Protein AF-A0A5B8NKM8-F1 (afdb_monomer_lite)

InterPro domains:
  IPR014971 KGK [PF08872] (4-102)

Secondary structure (DSSP, 8-state):
-----EEPPTT-EEE----SS-SS-SEEEHHHHHHHHHHHHHHH-TT-SSHHHHHHHHHIIIII-EEEEE--TT---EEEEE----EE--SSPPPTTHHHHTT--

Radius of gyration: 18.15 Å; chains: 1; bounding box: 36×38×49 Å

Structure (mmCIF, N/CA/C/O backbone):
data_AF-A0A5B8NKM8-F1
#
_entry.id   AF-A0A5B8NKM8-F1
#
loop_
_atom_site.group_PDB
_atom_site.id
_atom_site.type_symbol
_ato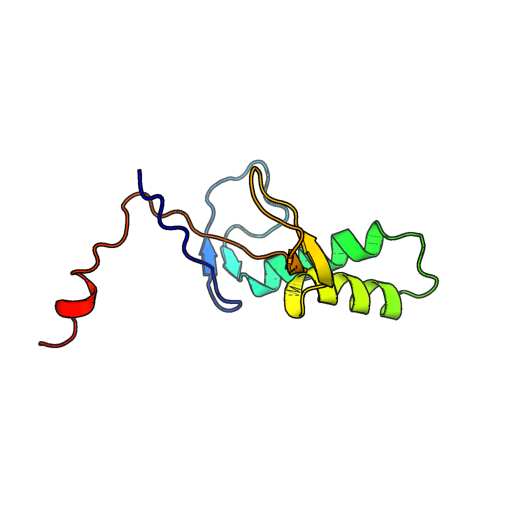m_site.label_atom_id
_atom_site.label_alt_id
_atom_site.label_comp_id
_atom_site.label_asym_id
_atom_site.label_entity_id
_atom_site.label_seq_id
_atom_site.pdbx_PDB_ins_code
_atom_site.Cartn_x
_atom_site.Cartn_y
_atom_site.Cartn_z
_atom_site.occupancy
_atom_site.B_iso_or_equiv
_atom_site.auth_seq_id
_atom_site.auth_comp_id
_atom_site.auth_asym_id
_atom_site.auth_atom_id
_atom_site.pdbx_PDB_model_num
A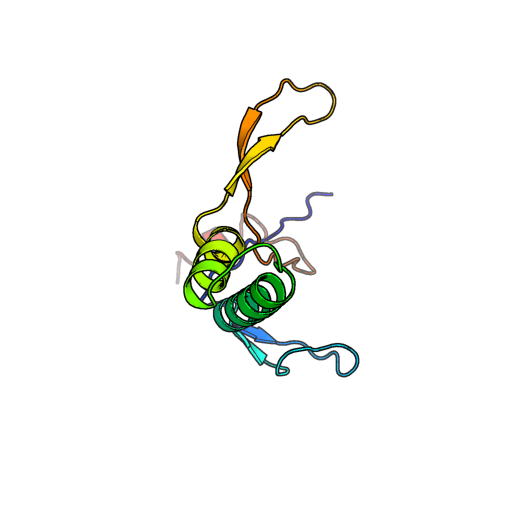TOM 1 N N . MET A 1 1 ? -21.084 16.620 1.580 1.00 37.84 1 MET A N 1
ATOM 2 C CA . MET A 1 1 ? -20.604 15.537 2.462 1.00 37.84 1 MET A CA 1
ATOM 3 C C . MET A 1 1 ? -19.086 15.531 2.369 1.00 37.84 1 MET A C 1
ATOM 5 O O . MET A 1 1 ? -18.561 15.136 1.339 1.00 37.84 1 MET A O 1
ATOM 9 N N . ASN A 1 2 ? -18.398 16.091 3.368 1.00 50.50 2 ASN A N 1
ATOM 10 C CA . ASN A 1 2 ? -16.935 16.072 3.435 1.00 50.50 2 ASN A CA 1
ATOM 11 C C . ASN A 1 2 ? -16.514 14.755 4.087 1.00 50.50 2 ASN A C 1
ATOM 13 O O . ASN A 1 2 ? -16.332 14.704 5.300 1.00 50.50 2 ASN A O 1
ATOM 17 N N . ASN A 1 3 ? -16.382 13.691 3.297 1.00 56.22 3 ASN A N 1
ATOM 18 C CA . ASN A 1 3 ? -15.682 12.506 3.780 1.00 56.22 3 ASN A CA 1
ATOM 19 C C . ASN A 1 3 ? -14.197 12.871 3.838 1.00 56.22 3 ASN A C 1
ATOM 21 O O . ASN A 1 3 ? -13.539 12.992 2.805 1.00 56.22 3 ASN A O 1
ATOM 25 N N . LYS A 1 4 ? -13.698 13.153 5.044 1.00 78.94 4 LYS A N 1
ATOM 26 C CA . LYS A 1 4 ? -12.284 13.433 5.286 1.00 78.94 4 LYS A CA 1
ATOM 27 C C . LYS A 1 4 ? -11.556 12.091 5.314 1.00 78.94 4 LYS A C 1
ATOM 29 O O . LYS A 1 4 ? -11.578 11.395 6.321 1.00 78.94 4 LYS A O 1
ATOM 34 N N . TYR A 1 5 ? -10.963 11.718 4.188 1.00 86.81 5 TYR A N 1
ATOM 35 C CA . TYR A 1 5 ? -10.058 10.576 4.117 1.00 86.81 5 TYR A CA 1
ATOM 36 C C . TYR A 1 5 ? -8.758 10.936 4.836 1.00 86.81 5 TYR A C 1
ATOM 38 O O . TYR A 1 5 ? -8.173 11.992 4.579 1.00 86.81 5 TYR A O 1
ATOM 46 N N . ILE A 1 6 ? -8.316 10.070 5.744 1.00 90.06 6 ILE A N 1
ATOM 47 C CA . ILE A 1 6 ? -7.048 10.223 6.453 1.00 90.06 6 ILE A CA 1
ATOM 48 C C . ILE A 1 6 ? -6.047 9.287 5.788 1.00 90.06 6 ILE A C 1
ATOM 50 O O . ILE A 1 6 ? -6.194 8.067 5.848 1.00 90.06 6 ILE A O 1
ATOM 54 N N . GLN A 1 7 ? -5.038 9.850 5.125 1.00 91.50 7 GLN A N 1
ATOM 55 C CA . GLN A 1 7 ? -3.959 9.045 4.564 1.00 91.50 7 GLN A CA 1
ATOM 56 C C . GLN A 1 7 ? -3.129 8.461 5.712 1.00 91.50 7 GLN A C 1
ATOM 58 O O . GLN A 1 7 ? -2.614 9.212 6.539 1.00 91.50 7 GLN A O 1
ATOM 63 N N . LEU A 1 8 ? -2.980 7.138 5.736 1.00 93.38 8 LEU A N 1
ATOM 64 C CA . LEU A 1 8 ? -2.236 6.455 6.788 1.00 93.38 8 LEU A CA 1
ATOM 65 C C . LEU A 1 8 ? -0.726 6.447 6.512 1.00 93.38 8 LEU A C 1
ATOM 67 O O . LEU A 1 8 ? -0.271 6.357 5.364 1.00 93.38 8 LEU A O 1
ATOM 71 N N . ASN A 1 9 ? 0.050 6.512 7.588 1.00 93.25 9 ASN A N 1
ATOM 72 C CA . ASN A 1 9 ? 1.496 6.346 7.602 1.00 93.25 9 ASN A CA 1
ATOM 73 C C . ASN A 1 9 ? 1.874 4.872 7.768 1.00 93.25 9 ASN A C 1
ATOM 75 O O . ASN A 1 9 ? 1.106 4.057 8.264 1.00 93.25 9 ASN A O 1
ATOM 79 N N . ARG A 1 10 ? 3.111 4.524 7.402 1.00 92.38 10 ARG A N 1
ATOM 80 C CA . ARG A 1 10 ? 3.606 3.134 7.418 1.00 92.38 10 ARG A CA 1
ATOM 81 C C . ARG A 1 10 ? 3.586 2.476 8.800 1.00 92.38 10 ARG A C 1
ATOM 83 O O . ARG A 1 10 ? 3.402 1.265 8.879 1.00 92.38 10 ARG A O 1
ATOM 90 N N . GLN A 1 11 ? 3.759 3.262 9.864 1.00 95.69 11 GLN A N 1
ATOM 91 C CA . GLN A 1 11 ? 3.725 2.758 11.239 1.00 95.69 11 GLN A CA 1
ATOM 92 C C . GLN A 1 11 ? 2.312 2.667 11.830 1.00 95.69 11 GLN A C 1
ATOM 94 O O . GLN A 1 11 ? 2.164 2.112 12.918 1.00 95.69 11 GLN A O 1
ATOM 99 N N . ASP A 1 12 ? 1.286 3.186 11.147 1.00 94.88 12 ASP A N 1
ATOM 100 C CA . ASP A 1 12 ? -0.078 3.118 11.661 1.00 94.88 12 ASP A CA 1
ATOM 101 C C . ASP A 1 12 ? -0.542 1.661 11.704 1.00 94.88 12 ASP A C 1
ATOM 103 O O . ASP A 1 12 ? -0.291 0.871 10.787 1.00 94.88 12 ASP A O 1
ATOM 107 N N . VAL A 1 13 ? -1.214 1.305 12.797 1.00 94.19 13 VAL A N 1
ATOM 108 C CA . VAL A 1 13 ? -1.703 -0.049 13.051 1.00 94.19 13 VAL A CA 1
ATOM 109 C C . VA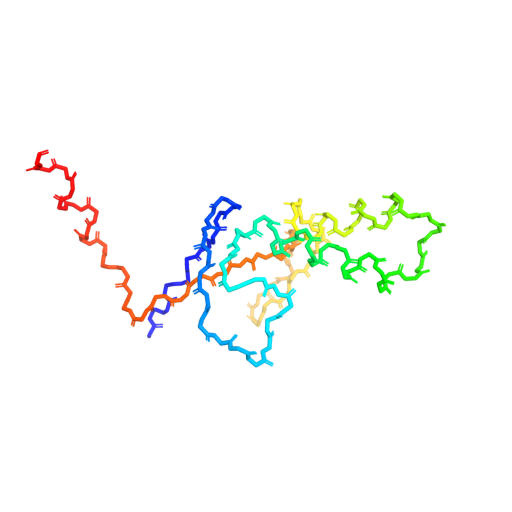L A 1 13 ? -3.186 -0.110 12.733 1.00 94.19 13 VAL A C 1
ATOM 111 O O . VAL A 1 13 ? -3.990 0.644 13.276 1.00 94.19 13 VAL A O 1
ATOM 114 N N . ILE A 1 14 ? -3.552 -1.057 11.882 1.00 91.75 14 ILE A N 1
ATOM 115 C CA . ILE A 1 14 ? -4.924 -1.345 11.494 1.00 91.75 14 ILE A CA 1
ATOM 116 C C . ILE A 1 14 ? -5.355 -2.622 12.205 1.00 91.75 14 ILE A C 1
ATOM 118 O O . ILE A 1 14 ? -4.664 -3.640 12.165 1.00 91.75 14 ILE A O 1
ATOM 122 N N . SER A 1 15 ? -6.520 -2.569 12.844 1.00 91.00 15 SER A N 1
ATOM 123 C CA . SER A 1 15 ? -7.178 -3.727 13.442 1.00 91.00 15 SER A CA 1
ATOM 124 C C . SER A 1 15 ? -8.517 -3.952 12.753 1.00 91.00 15 SER A C 1
ATOM 126 O O . SER A 1 15 ? -9.362 -3.060 12.710 1.00 91.00 15 SER A O 1
ATOM 128 N N . THR A 1 16 ? -8.712 -5.143 12.198 1.00 85.62 16 THR A N 1
ATOM 129 C CA . THR A 1 16 ? -9.922 -5.539 11.477 1.00 85.62 16 THR A CA 1
ATOM 130 C C . THR A 1 16 ? -10.591 -6.712 12.186 1.00 85.62 16 THR A C 1
ATOM 132 O O . THR A 1 16 ? -9.940 -7.634 12.685 1.00 85.62 16 THR A O 1
ATOM 135 N N . GLN A 1 17 ? -11.923 -6.685 12.248 1.00 76.12 17 GLN A N 1
ATOM 136 C CA . GLN A 1 17 ? -12.709 -7.763 12.861 1.00 76.12 17 GLN A CA 1
ATOM 137 C C . GLN A 1 17 ? -13.227 -8.779 11.834 1.00 76.12 17 GLN A C 1
ATOM 139 O O . GLN A 1 17 ? -13.774 -9.817 12.217 1.00 76.12 17 GLN A O 1
ATOM 144 N N . ASP A 1 18 ? -13.045 -8.507 10.540 1.00 69.75 18 ASP A N 1
ATOM 145 C CA . ASP A 1 18 ? -13.610 -9.326 9.476 1.00 69.75 18 ASP A CA 1
ATOM 146 C C . ASP A 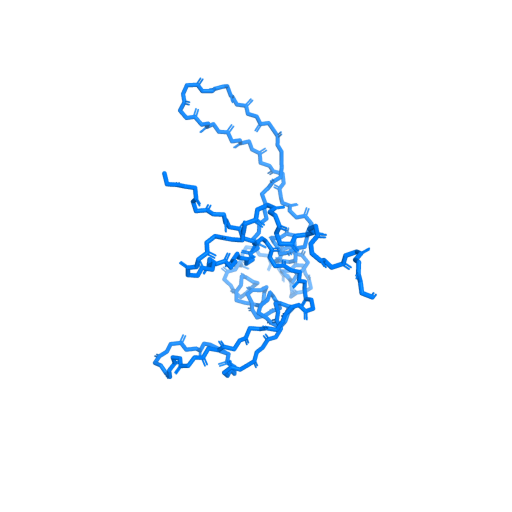1 18 ? -12.795 -10.612 9.266 1.00 69.75 18 ASP A C 1
ATOM 148 O O . ASP A 1 18 ? -11.646 -10.610 8.824 1.00 69.75 18 ASP A O 1
ATOM 152 N N . LYS A 1 19 ? -13.412 -11.744 9.614 1.00 57.41 19 LYS A N 1
ATOM 153 C CA . LYS A 1 19 ? -12.810 -13.081 9.519 1.00 57.41 19 LYS A CA 1
ATOM 154 C C . LYS A 1 19 ? -12.853 -13.659 8.104 1.00 57.41 19 LYS A C 1
ATOM 156 O O . LYS A 1 19 ? -12.244 -14.698 7.876 1.00 57.41 19 LYS A O 1
ATOM 161 N N . GLN A 1 20 ? -13.602 -13.059 7.177 1.00 56.03 20 GLN A N 1
ATOM 162 C CA . GLN A 1 20 ? -13.975 -13.733 5.930 1.00 56.03 20 GLN A CA 1
ATOM 163 C C . GLN A 1 20 ? -13.033 -13.441 4.754 1.00 56.03 20 GLN A C 1
ATOM 165 O O . GLN A 1 20 ? -13.086 -14.167 3.763 1.00 56.03 20 GLN A O 1
ATOM 170 N N . ARG A 1 21 ? -12.184 -12.401 4.812 1.00 52.31 21 ARG A N 1
ATOM 171 C CA . ARG A 1 21 ? -11.412 -11.943 3.632 1.00 52.31 21 ARG A CA 1
ATOM 172 C C . ARG A 1 21 ? -10.032 -11.346 3.922 1.00 52.31 21 ARG A C 1
ATOM 174 O O . ARG A 1 21 ? -9.499 -10.625 3.082 1.00 52.31 21 ARG A O 1
ATOM 181 N N . SER A 1 22 ? -9.438 -11.615 5.081 1.00 55.41 22 SER A N 1
ATOM 182 C CA . SER A 1 22 ? -8.129 -11.035 5.383 1.00 55.41 22 SER A CA 1
ATOM 183 C C . SER A 1 22 ? -7.001 -11.897 4.811 1.00 55.41 22 SER A C 1
ATOM 185 O O . SER A 1 22 ? -6.771 -13.015 5.260 1.00 55.41 22 SER A O 1
ATOM 187 N N . LEU A 1 23 ? -6.261 -11.350 3.840 1.00 62.44 23 LEU A N 1
ATOM 188 C CA . LEU A 1 23 ? -4.937 -11.850 3.429 1.00 62.44 23 LEU A CA 1
ATOM 189 C C . LEU A 1 23 ? -3.878 -11.667 4.542 1.00 62.44 23 LEU A C 1
ATOM 191 O O . LEU A 1 23 ? -2.726 -12.056 4.372 1.00 62.44 23 LEU A O 1
ATOM 195 N N . LEU A 1 24 ? -4.271 -11.048 5.659 1.00 66.19 24 LEU A N 1
ATOM 196 C CA . LEU A 1 24 ? -3.439 -10.574 6.757 1.00 66.19 24 LEU A CA 1
ATOM 197 C C . LEU A 1 24 ? -3.955 -11.059 8.113 1.00 66.19 24 LEU A C 1
ATOM 199 O O . LEU A 1 24 ? -5.109 -11.471 8.263 1.00 66.19 24 LEU A O 1
ATOM 203 N N . ASN A 1 25 ? -3.111 -10.928 9.133 1.00 76.06 25 ASN A N 1
ATOM 204 C CA . ASN A 1 25 ? -3.539 -11.037 10.526 1.00 76.06 25 ASN A CA 1
ATOM 205 C C . ASN A 1 25 ? -4.637 -10.006 10.838 1.00 76.06 25 ASN A C 1
ATOM 207 O O . ASN A 1 25 ? -4.796 -9.017 10.131 1.00 76.06 25 ASN A O 1
ATOM 211 N N . LYS A 1 26 ? -5.393 -10.210 11.923 1.00 83.38 26 LYS A N 1
ATOM 212 C CA . LYS A 1 26 ? -6.434 -9.249 12.342 1.00 83.38 26 LYS A CA 1
ATOM 213 C C . LYS A 1 26 ? -5.869 -7.863 12.639 1.00 83.38 26 LYS A C 1
ATOM 215 O O . LYS A 1 26 ? -6.556 -6.879 12.409 1.00 83.38 26 LYS A O 1
ATOM 220 N N . THR A 1 27 ? -4.632 -7.813 13.118 1.00 89.50 27 THR A N 1
ATOM 221 C CA . THR A 1 27 ? -3.895 -6.585 13.397 1.00 89.50 27 THR A CA 1
ATOM 222 C C . THR A 1 27 ? -2.633 -6.577 12.550 1.00 89.50 27 THR A C 1
ATOM 224 O O . THR A 1 27 ? -1.898 -7.566 12.558 1.00 89.50 27 THR A O 1
ATOM 227 N N . PHE A 1 28 ? -2.399 -5.491 11.823 1.00 91.81 28 PHE A N 1
ATOM 228 C CA . PHE A 1 28 ? -1.226 -5.307 10.973 1.00 91.81 28 PHE A CA 1
ATOM 229 C C . PHE A 1 28 ? -0.895 -3.823 10.834 1.00 91.81 28 PHE A C 1
ATOM 231 O O . PHE A 1 28 ? -1.764 -2.961 10.935 1.00 91.81 28 PHE A O 1
ATOM 238 N N . THR A 1 29 ? 0.368 -3.523 10.582 1.00 94.94 29 THR A N 1
ATOM 239 C CA . THR A 1 29 ? 0.834 -2.193 10.192 1.00 94.94 29 THR A CA 1
ATOM 240 C C . THR A 1 29 ? 0.573 -1.941 8.710 1.00 94.94 29 THR A C 1
ATOM 242 O O . THR A 1 29 ? 0.541 -2.866 7.893 1.00 94.94 29 THR A O 1
ATOM 245 N N . VAL A 1 30 ? 0.443 -0.673 8.327 1.00 93.50 30 VAL A N 1
ATOM 246 C CA . VAL A 1 30 ? 0.373 -0.285 6.908 1.00 93.50 30 VAL A CA 1
ATOM 247 C C . VAL A 1 30 ? 1.597 -0.791 6.133 1.00 93.50 30 VAL A C 1
ATOM 249 O O . VAL A 1 30 ? 1.453 -1.229 4.994 1.00 93.50 30 VAL A O 1
ATOM 252 N N . GLU A 1 31 ? 2.784 -0.789 6.746 1.00 93.19 31 GLU A N 1
ATOM 253 C CA . GLU A 1 31 ? 4.006 -1.353 6.160 1.00 93.19 31 GLU A CA 1
ATOM 254 C C . GLU A 1 31 ? 3.845 -2.833 5.782 1.00 93.19 31 GLU A C 1
ATOM 256 O O . GLU A 1 31 ? 4.096 -3.206 4.635 1.00 93.19 31 GLU A O 1
ATOM 261 N N . GLU A 1 32 ? 3.367 -3.671 6.705 1.00 92.25 32 GLU A N 1
ATOM 262 C CA . GLU A 1 32 ? 3.141 -5.100 6.449 1.00 92.25 32 GLU A CA 1
ATOM 263 C C . GLU A 1 32 ? 2.148 -5.315 5.299 1.00 92.25 32 GLU A C 1
ATOM 265 O O . GLU A 1 32 ? 2.364 -6.166 4.431 1.00 92.25 32 GLU A O 1
ATOM 270 N N . PHE A 1 33 ? 1.088 -4.501 5.233 1.00 92.06 33 PHE A N 1
ATOM 271 C CA . PHE A 1 33 ? 0.144 -4.541 4.117 1.00 92.06 33 PHE A CA 1
ATOM 272 C C . PHE A 1 33 ? 0.820 -4.193 2.782 1.00 92.06 33 PHE A C 1
ATOM 274 O O . PHE A 1 33 ? 0.655 -4.913 1.793 1.00 92.06 33 PHE A O 1
ATOM 281 N N . LEU A 1 34 ? 1.589 -3.101 2.732 1.00 91.31 34 LEU A N 1
ATOM 282 C CA . LEU A 1 34 ? 2.265 -2.656 1.511 1.00 91.31 34 LEU A CA 1
ATOM 283 C C . LEU A 1 34 ? 3.326 -3.659 1.044 1.00 91.31 34 LEU A C 1
ATOM 285 O O . LEU A 1 34 ? 3.478 -3.859 -0.164 1.00 91.31 34 LEU A O 1
ATOM 289 N N . GLN A 1 35 ? 4.019 -4.335 1.962 1.00 89.62 35 GLN A N 1
ATOM 290 C CA . GLN A 1 35 ? 4.966 -5.404 1.637 1.00 89.62 35 GLN A CA 1
ATOM 291 C C . GLN A 1 35 ? 4.265 -6.614 1.011 1.00 89.62 35 GLN A C 1
ATOM 293 O O . GLN A 1 35 ? 4.715 -7.125 -0.020 1.00 89.62 35 GLN A O 1
ATOM 298 N N . LEU A 1 36 ? 3.122 -7.037 1.562 1.00 89.62 36 LEU A N 1
ATOM 299 C CA . LEU A 1 36 ? 2.315 -8.094 0.950 1.00 89.62 36 LEU A CA 1
ATOM 300 C C . LEU A 1 36 ? 1.794 -7.696 -0.429 1.00 89.62 36 LEU A C 1
ATOM 302 O O . LEU A 1 36 ? 1.856 -8.493 -1.365 1.00 89.62 36 LEU A O 1
ATOM 306 N N . LEU A 1 37 ? 1.323 -6.459 -0.583 1.00 89.38 37 LEU A N 1
ATOM 307 C CA . LEU A 1 37 ? 0.861 -5.962 -1.873 1.00 89.38 37 LEU A CA 1
ATOM 308 C C . LEU A 1 37 ? 2.002 -5.933 -2.899 1.00 89.38 37 LEU A C 1
ATOM 310 O O . LEU A 1 37 ? 1.822 -6.368 -4.034 1.00 89.38 37 LEU A O 1
ATOM 314 N N . THR A 1 38 ? 3.188 -5.484 -2.485 1.00 88.62 38 THR A N 1
ATOM 315 C CA . THR A 1 38 ? 4.409 -5.479 -3.302 1.00 88.62 38 THR A CA 1
ATOM 316 C C . THR A 1 38 ? 4.726 -6.891 -3.791 1.00 88.62 38 THR A C 1
ATOM 318 O O . THR A 1 38 ? 4.939 -7.100 -4.987 1.00 88.62 38 THR A O 1
ATOM 321 N N . LYS A 1 39 ? 4.666 -7.885 -2.898 1.00 86.56 39 LYS A N 1
ATOM 322 C CA . LYS A 1 39 ? 4.843 -9.296 -3.253 1.00 86.56 39 LYS A CA 1
ATOM 323 C C . LYS A 1 39 ? 3.816 -9.752 -4.296 1.00 86.56 39 LYS A C 1
ATOM 325 O O . LYS A 1 39 ? 4.214 -10.253 -5.346 1.00 86.56 39 LYS A O 1
ATOM 330 N N . ILE A 1 40 ? 2.526 -9.494 -4.075 1.00 86.94 40 ILE A N 1
ATOM 331 C CA . ILE A 1 40 ? 1.446 -9.867 -5.009 1.00 86.94 40 ILE A CA 1
ATOM 332 C C . ILE A 1 40 ? 1.630 -9.207 -6.386 1.00 86.94 40 ILE A C 1
ATOM 334 O O . ILE A 1 40 ? 1.459 -9.860 -7.416 1.00 86.94 40 ILE A O 1
ATOM 338 N N . ILE A 1 41 ? 1.985 -7.918 -6.428 1.00 85.69 41 ILE A N 1
ATOM 339 C CA . ILE A 1 41 ? 2.253 -7.198 -7.682 1.00 85.69 41 ILE A CA 1
ATOM 340 C C . ILE A 1 41 ? 3.446 -7.840 -8.398 1.00 85.69 41 ILE A C 1
ATOM 342 O O . ILE A 1 41 ? 3.347 -8.163 -9.581 1.00 85.69 41 ILE A O 1
ATOM 346 N N . SER A 1 42 ? 4.545 -8.088 -7.679 1.00 84.50 42 SER A N 1
ATOM 347 C CA . SER A 1 42 ? 5.761 -8.692 -8.237 1.00 84.50 42 SER A CA 1
ATOM 348 C C . SER A 1 42 ? 5.519 -10.086 -8.831 1.00 84.50 42 SER A C 1
ATOM 350 O O . SER A 1 42 ? 6.114 -10.434 -9.848 1.00 84.50 42 SER A O 1
ATOM 352 N N . GLU A 1 43 ? 4.613 -10.875 -8.249 1.00 82.88 43 GLU A N 1
ATOM 353 C CA . GLU A 1 43 ? 4.267 -12.213 -8.738 1.00 82.88 43 GLU A CA 1
ATOM 354 C C . GLU A 1 43 ? 3.466 -12.156 -10.045 1.00 82.88 43 GLU A C 1
ATOM 356 O O . GLU A 1 43 ? 3.651 -13.000 -10.923 1.00 82.88 43 GLU A O 1
ATOM 361 N N . LYS A 1 44 ? 2.609 -11.140 -10.205 1.00 80.88 44 LYS A N 1
ATOM 362 C CA . LYS A 1 44 ? 1.760 -10.965 -11.394 1.00 80.88 44 LYS A CA 1
ATOM 363 C C . LYS A 1 44 ? 2.473 -10.300 -12.569 1.00 80.88 44 LYS A C 1
ATOM 365 O O . LYS A 1 44 ? 2.059 -10.488 -13.713 1.00 80.88 44 LYS A O 1
ATOM 370 N N . VAL A 1 45 ? 3.533 -9.531 -12.320 1.00 74.56 45 VAL A N 1
ATOM 371 C CA . VAL A 1 45 ? 4.323 -8.898 -13.383 1.00 74.56 45 VAL A CA 1
ATOM 372 C C . VAL A 1 45 ? 5.283 -9.935 -13.982 1.00 74.56 45 VAL A C 1
ATOM 374 O O . VAL A 1 45 ? 6.418 -10.113 -13.547 1.00 74.56 45 VAL A O 1
ATOM 377 N N . SER A 1 46 ? 4.803 -10.653 -14.999 1.00 63.84 46 SER A N 1
ATOM 378 C CA . SER A 1 46 ? 5.543 -11.704 -15.718 1.00 63.84 46 SER A CA 1
ATOM 379 C C . SER A 1 46 ? 6.543 -11.173 -16.750 1.00 63.84 46 SER A C 1
ATOM 381 O O . SER A 1 46 ? 7.379 -11.923 -17.247 1.00 63.84 46 SER A O 1
ATOM 383 N N . SER A 1 47 ? 6.494 -9.880 -17.076 1.00 65.12 47 SER A N 1
ATOM 384 C CA . SER A 1 47 ? 7.313 -9.267 -18.131 1.00 65.12 47 SER A CA 1
ATOM 385 C C . SER A 1 47 ? 8.785 -9.050 -17.738 1.00 65.12 47 SER A C 1
ATOM 387 O O . SER A 1 47 ? 9.578 -8.563 -18.541 1.00 65.12 47 SER A O 1
ATOM 389 N N . TRP A 1 48 ? 9.154 -9.356 -16.492 1.00 65.62 48 TRP A N 1
ATOM 390 C CA . TRP A 1 48 ? 10.396 -8.921 -15.857 1.00 65.62 48 TRP A CA 1
ATOM 391 C C . TRP A 1 48 ? 11.252 -10.134 -15.484 1.00 65.62 48 TRP A C 1
ATOM 393 O O . TRP A 1 48 ? 10.810 -11.022 -14.759 1.00 65.62 48 TRP A O 1
ATOM 403 N N . LYS A 1 49 ? 12.482 -10.187 -16.011 1.00 64.75 49 LYS A N 1
ATOM 404 C CA . LYS A 1 49 ? 13.274 -11.427 -16.098 1.00 64.75 49 LYS A CA 1
ATOM 405 C C . LYS A 1 49 ? 13.923 -11.895 -14.789 1.00 64.75 49 LYS A C 1
ATOM 407 O O . LYS A 1 49 ? 14.344 -13.046 -14.737 1.00 64.75 49 LYS A O 1
ATOM 412 N N . ASN A 1 50 ? 14.029 -11.054 -13.754 1.00 80.19 50 ASN A N 1
ATOM 413 C CA . ASN A 1 50 ? 14.642 -11.435 -12.477 1.00 80.19 50 ASN A CA 1
ATOM 414 C C . ASN A 1 50 ? 13.781 -11.049 -11.250 1.00 80.19 50 ASN A C 1
ATOM 416 O O . ASN A 1 50 ? 13.045 -10.060 -11.295 1.00 80.19 50 ASN A O 1
ATOM 420 N N . PRO A 1 51 ? 13.851 -11.818 -10.143 1.00 77.44 51 PRO A N 1
ATOM 421 C CA . PRO A 1 51 ? 13.079 -11.545 -8.928 1.00 77.44 51 PRO A CA 1
ATOM 422 C C . PRO A 1 51 ? 13.347 -10.163 -8.316 1.00 77.44 51 PRO A C 1
ATOM 424 O O . PRO A 1 51 ? 12.398 -9.455 -7.990 1.00 77.44 51 PRO A O 1
ATOM 427 N N . GLU A 1 52 ? 14.615 -9.751 -8.242 1.00 80.44 52 GLU A N 1
ATOM 428 C CA . GLU A 1 52 ? 15.023 -8.457 -7.672 1.00 80.44 52 GLU A CA 1
ATOM 429 C C . GLU A 1 52 ? 14.448 -7.264 -8.447 1.00 80.44 52 GLU A C 1
ATOM 431 O O . GLU A 1 52 ? 14.007 -6.278 -7.857 1.00 80.44 52 GLU A O 1
ATOM 436 N N . GLY A 1 53 ? 14.395 -7.356 -9.780 1.00 80.88 53 GLY A N 1
ATOM 437 C CA . GLY A 1 53 ? 13.783 -6.327 -10.612 1.00 80.88 53 GLY A CA 1
ATOM 438 C C . GLY A 1 53 ? 12.288 -6.199 -10.339 1.00 80.88 53 GLY A C 1
ATOM 439 O O . GLY A 1 53 ? 11.791 -5.083 -10.200 1.00 80.88 53 GLY A O 1
ATOM 440 N N . ARG A 1 54 ? 11.573 -7.328 -10.217 1.00 80.31 54 ARG A N 1
ATOM 441 C CA . ARG A 1 54 ? 10.123 -7.334 -9.944 1.00 80.31 54 ARG A CA 1
ATOM 442 C C . ARG A 1 54 ? 9.796 -6.676 -8.614 1.00 80.31 54 ARG A C 1
ATOM 444 O O . ARG A 1 54 ? 8.871 -5.871 -8.549 1.00 80.31 54 ARG A O 1
ATOM 451 N N . GLU A 1 55 ? 10.568 -6.987 -7.577 1.00 81.81 55 GLU A N 1
ATOM 452 C CA . GLU A 1 55 ? 10.398 -6.367 -6.265 1.00 81.81 55 GLU A CA 1
ATOM 453 C C . GLU A 1 55 ? 10.662 -4.858 -6.328 1.00 81.81 55 GLU A C 1
ATOM 455 O O . GLU A 1 55 ? 9.856 -4.071 -5.834 1.00 81.81 55 GLU A O 1
ATOM 460 N N . LYS A 1 56 ? 11.743 -4.436 -6.997 1.00 85.31 56 LYS A N 1
ATOM 461 C CA . LYS A 1 56 ? 12.087 -3.016 -7.142 1.00 85.31 56 LYS A CA 1
ATOM 462 C C . LYS A 1 56 ? 10.981 -2.208 -7.825 1.00 85.31 56 LYS A C 1
ATOM 464 O O . LYS A 1 56 ? 10.730 -1.071 -7.441 1.00 85.31 56 LYS A O 1
ATOM 469 N N . GLU A 1 57 ? 10.306 -2.765 -8.822 1.00 84.69 57 GLU A N 1
ATOM 470 C CA . GLU A 1 57 ? 9.197 -2.061 -9.480 1.00 84.69 57 GLU A CA 1
ATOM 471 C C . GLU A 1 57 ? 7.905 -2.101 -8.708 1.00 84.69 57 GLU A C 1
ATOM 473 O O . GLU A 1 57 ? 7.186 -1.105 -8.664 1.00 84.69 57 GLU A O 1
ATOM 478 N N . ALA A 1 58 ? 7.613 -3.229 -8.071 1.00 85.88 58 ALA A N 1
ATOM 479 C CA . ALA A 1 58 ? 6.478 -3.308 -7.178 1.00 85.88 58 ALA A CA 1
ATOM 480 C C . ALA A 1 58 ? 6.607 -2.260 -6.053 1.00 85.88 58 ALA A C 1
ATOM 482 O O . ALA A 1 58 ? 5.626 -1.584 -5.747 1.00 85.88 58 ALA A O 1
ATOM 483 N N . LYS A 1 59 ? 7.826 -2.014 -5.544 1.00 88.44 59 LYS A N 1
ATOM 484 C CA . LYS A 1 59 ? 8.119 -0.919 -4.603 1.00 88.44 59 LYS A CA 1
ATOM 485 C C . LYS A 1 59 ? 7.832 0.467 -5.183 1.00 88.44 59 LYS A C 1
ATOM 487 O O . LYS A 1 59 ? 7.333 1.333 -4.472 1.00 88.44 59 LYS A O 1
ATOM 492 N N . LYS A 1 60 ? 8.022 0.712 -6.483 1.00 90.44 60 LYS A N 1
ATOM 493 C CA . LYS A 1 60 ? 7.631 2.014 -7.061 1.00 90.44 60 LYS A CA 1
ATOM 494 C C . LYS A 1 60 ? 6.139 2.297 -6.907 1.00 90.44 60 LYS A C 1
ATOM 496 O O . LYS A 1 60 ? 5.770 3.452 -6.722 1.00 90.44 60 LYS A O 1
ATOM 501 N N . TRP A 1 61 ? 5.285 1.275 -6.940 1.00 90.31 61 TRP A N 1
ATOM 502 C CA . TRP A 1 61 ? 3.852 1.455 -6.706 1.00 90.31 61 TRP A CA 1
ATOM 503 C C . TRP A 1 61 ? 3.526 1.806 -5.251 1.00 90.31 61 TRP A C 1
ATOM 505 O O . TRP A 1 61 ? 2.585 2.560 -5.029 1.00 90.31 61 TRP A O 1
ATOM 515 N N . THR A 1 62 ? 4.275 1.294 -4.273 1.00 90.06 62 THR A N 1
ATOM 516 C CA . THR A 1 62 ? 3.950 1.396 -2.836 1.00 90.06 62 THR A CA 1
ATOM 517 C C . THR A 1 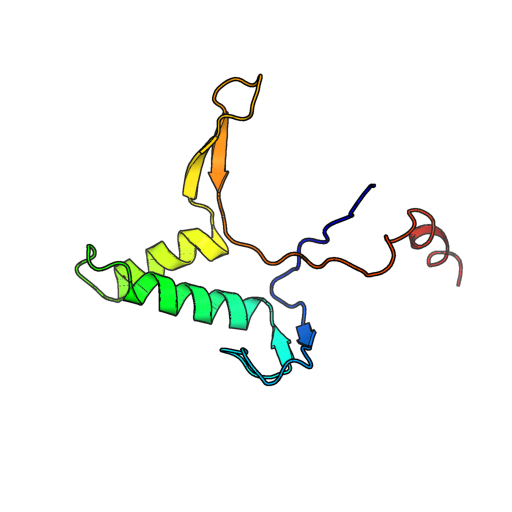62 ? 4.801 2.414 -2.064 1.00 90.06 62 THR A C 1
ATOM 519 O O . THR A 1 62 ? 4.430 2.815 -0.959 1.00 90.06 62 THR A O 1
ATOM 522 N N . GLU A 1 63 ? 5.925 2.875 -2.622 1.00 88.00 63 GLU A N 1
ATOM 523 C CA . GLU A 1 63 ? 6.871 3.782 -1.951 1.00 88.00 63 GLU A CA 1
ATOM 524 C C . GLU A 1 63 ? 7.048 5.107 -2.709 1.00 88.00 63 GLU A C 1
ATOM 526 O O . GLU A 1 63 ? 6.673 6.171 -2.211 1.00 88.00 63 GLU A O 1
ATOM 531 N N . GLU A 1 64 ? 7.586 5.050 -3.931 1.00 89.94 64 GLU A N 1
ATOM 532 C CA . GLU A 1 64 ? 8.069 6.233 -4.666 1.00 89.94 64 GLU A CA 1
ATOM 533 C C . GLU A 1 64 ? 7.007 6.915 -5.545 1.00 89.94 64 GLU A C 1
ATOM 535 O O . GLU A 1 64 ? 7.093 8.115 -5.834 1.00 89.94 64 GLU A O 1
ATOM 540 N N . GLY A 1 65 ? 6.030 6.140 -6.010 1.00 91.75 65 GLY A N 1
ATOM 541 C CA . GLY A 1 65 ? 5.096 6.504 -7.066 1.00 91.75 65 GLY A CA 1
ATOM 542 C C . GLY A 1 65 ? 5.694 6.441 -8.474 1.00 91.75 65 GLY A C 1
ATOM 543 O O . GLY A 1 65 ? 6.881 6.683 -8.703 1.00 91.75 65 GLY A O 1
ATOM 544 N N . ILE A 1 66 ? 4.834 6.153 -9.446 1.00 93.25 66 ILE A N 1
ATOM 545 C CA . ILE A 1 66 ? 5.192 6.000 -10.857 1.00 93.25 66 ILE A CA 1
ATOM 546 C C . ILE A 1 66 ? 4.732 7.214 -11.640 1.00 93.25 66 ILE A C 1
ATOM 548 O O . ILE A 1 66 ? 3.620 7.705 -11.454 1.00 93.25 66 ILE A O 1
ATOM 552 N N . ASN A 1 67 ? 5.596 7.682 -12.539 1.00 95.69 67 ASN A N 1
ATOM 553 C CA . ASN A 1 67 ? 5.298 8.804 -13.415 1.00 95.69 67 ASN A CA 1
ATOM 554 C C . ASN A 1 67 ? 4.060 8.510 -14.269 1.00 95.69 67 ASN A C 1
ATOM 556 O O . ASN A 1 67 ? 3.996 7.500 -14.968 1.00 95.69 67 ASN A O 1
ATOM 560 N N . CYS A 1 68 ? 3.098 9.423 -14.247 1.00 95.25 68 CYS A N 1
ATOM 561 C CA . CYS A 1 68 ? 1.857 9.298 -14.993 1.00 95.25 68 CYS A CA 1
ATOM 562 C C . CYS A 1 68 ? 1.388 10.656 -15.521 1.00 95.25 68 CYS A C 1
ATOM 564 O O . CYS A 1 68 ? 1.883 11.717 -15.131 1.00 95.25 68 CYS A O 1
ATOM 566 N N . LYS A 1 69 ? 0.383 10.616 -16.396 1.00 96.31 69 LYS A N 1
ATOM 567 C CA . LYS A 1 69 ? -0.433 11.779 -16.738 1.00 96.31 69 LYS A CA 1
ATOM 568 C C . LYS A 1 69 ? -1.880 11.475 -16.380 1.00 96.31 69 LYS A C 1
ATOM 570 O O . LYS A 1 69 ? -2.370 10.399 -16.706 1.00 96.31 69 LYS A O 1
ATOM 575 N N . VAL A 1 70 ? -2.547 12.411 -15.717 1.00 95.69 70 VAL A N 1
ATOM 576 C CA . VAL A 1 70 ? -3.958 12.294 -15.330 1.00 95.69 70 VAL A CA 1
ATOM 577 C C . VAL A 1 70 ? -4.774 13.326 -16.098 1.00 95.69 70 VAL A C 1
ATOM 579 O O . VAL A 1 70 ? -4.353 14.476 -16.242 1.00 95.69 70 VAL A O 1
ATOM 582 N N . LEU A 1 71 ? -5.942 12.904 -16.581 1.00 95.69 71 LEU A N 1
ATOM 583 C CA . LEU A 1 71 ? -6.957 13.761 -17.182 1.00 95.69 71 LEU A CA 1
ATOM 584 C C . LEU A 1 71 ? -8.244 13.629 -16.369 1.00 95.69 71 LEU A C 1
ATOM 586 O O . LEU A 1 71 ? -8.888 12.583 -16.385 1.00 95.69 71 LEU A O 1
ATOM 590 N N . SER A 1 72 ? -8.609 14.683 -15.648 1.00 90.81 72 SER A N 1
ATOM 591 C CA . SER A 1 72 ? -9.903 14.773 -14.966 1.00 90.81 72 SER A CA 1
ATOM 592 C C . SER A 1 72 ? -10.947 15.404 -15.895 1.00 90.81 72 SER A C 1
ATOM 594 O O . SER A 1 72 ? -10.568 16.179 -16.780 1.00 90.81 72 SER A O 1
ATOM 596 N N . PRO A 1 73 ? -12.251 15.133 -15.699 1.00 93.31 73 PRO A N 1
ATOM 597 C CA . PRO A 1 73 ? -13.306 15.821 -16.435 1.00 93.31 73 PRO A CA 1
ATOM 598 C C . PRO A 1 73 ? -13.117 17.342 -16.374 1.00 93.31 73 PRO A C 1
ATOM 600 O O . PRO A 1 73 ? -12.856 17.885 -15.303 1.00 93.31 73 PRO A O 1
ATOM 603 N N . GLN A 1 74 ? -13.225 18.014 -17.523 1.00 88.00 74 GLN A N 1
ATOM 604 C CA . GLN A 1 74 ? -13.050 19.471 -17.661 1.00 88.00 74 GLN A CA 1
ATOM 605 C C . GLN A 1 74 ? -11.658 20.006 -17.258 1.00 88.00 74 GLN A C 1
ATOM 607 O O . GLN A 1 74 ? -11.483 21.207 -17.068 1.00 88.00 74 GLN A O 1
ATOM 612 N N . SER A 1 75 ? -10.648 19.140 -17.145 1.00 90.44 75 SER A N 1
ATOM 613 C CA . SER A 1 75 ? -9.256 19.526 -16.893 1.00 90.44 75 SER A CA 1
ATOM 614 C C . SER A 1 75 ? -8.380 19.238 -18.113 1.00 90.44 75 SER A C 1
ATOM 616 O O . SER A 1 75 ? -8.746 18.486 -19.011 1.00 90.44 75 SER A O 1
ATOM 618 N N . HIS A 1 76 ? -7.180 19.812 -18.121 1.00 93.62 76 HIS A N 1
ATOM 619 C CA . HIS A 1 76 ? -6.101 19.443 -19.036 1.00 93.62 76 HIS A CA 1
ATOM 620 C C . HIS A 1 76 ? -5.289 18.269 -18.470 1.00 93.62 76 HIS A C 1
ATOM 622 O O . HIS A 1 76 ? -5.351 17.993 -17.266 1.00 93.62 76 HIS A O 1
ATOM 628 N N . TRP A 1 77 ? -4.502 17.612 -19.328 1.00 96.88 77 TRP A N 1
ATOM 629 C CA . TRP A 1 77 ? -3.522 16.608 -18.910 1.00 96.88 77 TRP A CA 1
ATOM 630 C C . TRP A 1 77 ? -2.530 17.201 -17.906 1.00 96.88 77 TRP A C 1
ATOM 632 O O . TRP A 1 77 ? -1.870 18.199 -18.194 1.00 96.88 77 TRP A O 1
ATOM 642 N N . LYS A 1 78 ? -2.382 16.552 -16.749 1.00 96.75 78 LYS A N 1
ATOM 643 C CA . LYS A 1 78 ? -1.398 16.912 -15.721 1.00 96.75 78 LYS A CA 1
ATOM 644 C C . LYS A 1 78 ? -0.396 15.784 -15.544 1.00 96.75 78 LYS A C 1
ATOM 646 O O . LYS A 1 78 ? -0.792 14.648 -15.299 1.00 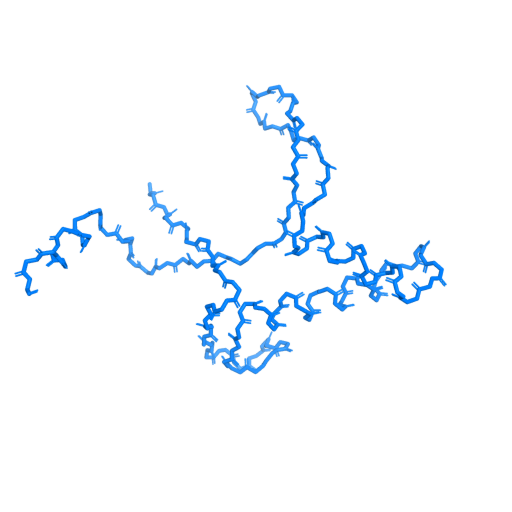96.75 78 LYS A O 1
ATOM 651 N N . THR A 1 79 ? 0.890 16.097 -15.661 1.00 97.06 79 THR A N 1
ATOM 652 C CA . THR A 1 79 ? 1.972 15.158 -15.338 1.00 97.06 79 THR A CA 1
ATOM 653 C C . THR A 1 79 ? 2.168 15.108 -13.826 1.00 97.06 79 THR A C 1
ATOM 655 O O . THR A 1 79 ? 2.133 16.142 -13.164 1.00 97.06 79 THR A O 1
ATOM 658 N N . GLY A 1 80 ? 2.395 13.919 -13.282 1.00 95.88 80 GLY A N 1
ATOM 659 C CA . GLY A 1 80 ? 2.646 13.721 -11.861 1.00 95.88 80 GLY A CA 1
ATOM 660 C C . GLY A 1 80 ? 3.081 12.294 -11.568 1.00 95.88 80 GLY A C 1
ATOM 661 O O . GLY A 1 80 ? 3.606 11.608 -12.447 1.00 95.88 80 GLY A O 1
ATOM 662 N N . LYS A 1 81 ? 2.842 11.851 -10.335 1.00 95.75 81 LYS A N 1
ATOM 663 C CA . LYS A 1 81 ? 3.059 10.469 -9.916 1.00 95.75 81 LYS A CA 1
ATOM 664 C C . LYS A 1 81 ? 1.785 9.874 -9.337 1.00 95.75 81 LYS A C 1
ATOM 666 O O . LYS A 1 81 ? 1.030 10.576 -8.669 1.00 95.75 81 LYS A O 1
ATOM 671 N N . VAL A 1 82 ? 1.597 8.578 -9.548 1.00 94.00 82 VAL A N 1
ATOM 672 C CA . VAL A 1 82 ? 0.568 7.773 -8.887 1.00 94.00 82 VAL A CA 1
ATOM 673 C C . VAL A 1 82 ? 1.234 6.738 -7.989 1.00 94.00 82 VAL A C 1
ATOM 675 O O . VAL A 1 82 ? 2.230 6.129 -8.376 1.00 94.00 82 VAL A O 1
ATOM 678 N N . ARG A 1 83 ? 0.700 6.547 -6.785 1.00 93.19 83 ARG A N 1
ATOM 679 C CA . ARG A 1 83 ? 1.134 5.515 -5.838 1.00 93.19 83 ARG A CA 1
ATOM 680 C C . ARG A 1 83 ? -0.074 4.908 -5.136 1.00 93.19 83 ARG A C 1
ATOM 682 O O . ARG A 1 83 ? -1.129 5.534 -5.085 1.00 93.19 83 ARG A O 1
ATOM 689 N N . ILE A 1 84 ? 0.104 3.714 -4.593 1.00 91.94 84 ILE A N 1
ATOM 690 C CA . ILE A 1 84 ? -0.888 3.006 -3.792 1.00 91.94 84 ILE A CA 1
ATOM 691 C C . ILE A 1 84 ? -0.648 3.342 -2.321 1.00 91.94 84 ILE A C 1
ATOM 693 O O . ILE A 1 84 ? 0.463 3.192 -1.816 1.00 91.94 84 ILE A O 1
ATOM 697 N N . THR A 1 85 ? -1.700 3.787 -1.642 1.00 91.44 85 THR A N 1
ATOM 698 C CA . THR A 1 85 ? -1.710 4.104 -0.210 1.00 91.44 85 THR A CA 1
ATOM 699 C C . THR A 1 85 ? -2.973 3.552 0.434 1.00 91.44 85 THR A C 1
ATOM 701 O O . THR A 1 85 ? -3.940 3.239 -0.262 1.00 91.44 85 THR A O 1
ATOM 704 N N . LEU A 1 86 ? -2.966 3.441 1.762 1.00 91.94 86 LEU A N 1
ATOM 705 C CA . LEU A 1 86 ? -4.171 3.165 2.533 1.00 91.94 86 LEU A CA 1
ATOM 706 C C . LEU A 1 86 ? -4.752 4.468 3.075 1.00 91.94 86 LEU A C 1
ATOM 708 O O . LEU A 1 86 ? -4.023 5.357 3.520 1.00 91.94 86 LEU A O 1
ATOM 712 N N . GLU A 1 87 ? -6.073 4.550 3.031 1.00 93.31 87 GLU A N 1
ATOM 713 C CA . GLU A 1 87 ? -6.851 5.649 3.581 1.00 93.31 87 GLU A CA 1
ATOM 714 C C . GLU A 1 87 ? -7.790 5.095 4.646 1.00 93.31 87 GLU A C 1
ATOM 716 O O . GLU A 1 87 ? -8.373 4.019 4.483 1.00 93.31 87 GLU A O 1
ATOM 721 N N . PHE A 1 88 ? -7.931 5.840 5.734 1.00 91.38 88 PHE A N 1
ATOM 722 C CA . PHE A 1 88 ? -8.896 5.569 6.782 1.00 91.38 88 PHE A CA 1
ATOM 723 C C . PHE A 1 88 ? -10.076 6.529 6.661 1.00 91.38 88 PHE A C 1
ATOM 725 O O . PHE A 1 88 ? -9.901 7.735 6.469 1.00 91.38 88 PHE A O 1
ATOM 732 N N . ILE A 1 89 ? -11.280 5.970 6.766 1.00 90.50 89 ILE A N 1
ATOM 733 C CA . ILE A 1 89 ? -12.535 6.715 6.764 1.00 90.50 89 ILE A CA 1
ATOM 734 C C . ILE A 1 89 ? -13.083 6.628 8.187 1.00 90.50 89 ILE A C 1
ATOM 736 O O . ILE A 1 89 ? -13.565 5.560 8.564 1.00 90.50 89 ILE A O 1
ATOM 740 N N . PRO A 1 90 ? -12.979 7.697 8.990 1.00 87.75 90 PRO A N 1
ATOM 741 C CA . PRO A 1 90 ? -13.570 7.695 10.316 1.00 87.75 90 PRO A CA 1
ATOM 742 C C . PRO A 1 90 ? -15.102 7.768 10.209 1.00 87.75 90 PRO A C 1
ATOM 744 O O . PRO A 1 90 ? -15.631 8.430 9.312 1.00 87.75 90 PRO A O 1
ATOM 747 N N . ASP A 1 91 ? -15.808 7.108 11.131 1.00 84.44 91 ASP A N 1
ATOM 748 C CA . ASP A 1 91 ? -17.280 7.133 11.192 1.00 84.44 91 ASP A CA 1
ATOM 749 C C . ASP A 1 91 ? -17.821 8.554 11.421 1.00 84.44 91 ASP A C 1
ATOM 751 O O . ASP A 1 91 ? -18.872 8.929 10.900 1.00 84.44 91 ASP A O 1
ATOM 755 N N . GLU A 1 92 ? -17.058 9.372 12.148 1.00 80.88 92 GLU A N 1
ATOM 756 C CA . GLU A 1 92 ? -17.311 10.795 12.336 1.00 80.88 92 GLU A CA 1
ATOM 757 C C . GLU A 1 92 ? -16.123 11.607 11.797 1.00 80.88 92 GLU A C 1
ATOM 759 O O . GLU A 1 92 ? -14.968 11.277 12.075 1.00 80.88 92 GLU A O 1
ATOM 764 N N . PRO A 1 93 ? -16.353 12.672 11.011 1.00 68.25 93 PRO A N 1
ATOM 765 C CA . PRO A 1 93 ? -15.262 13.501 10.520 1.00 68.25 93 PRO A CA 1
ATOM 766 C C . PRO A 1 93 ? -14.573 14.205 11.696 1.00 68.25 93 PRO A C 1
ATOM 768 O O . PRO A 1 93 ? -15.243 14.861 12.489 1.00 68.25 93 PRO A O 1
ATOM 771 N N . GLU A 1 94 ? -13.240 14.131 11.778 1.00 62.09 94 GLU A N 1
ATOM 772 C CA . GLU A 1 94 ? -12.470 14.908 12.762 1.00 62.09 94 GLU A CA 1
ATOM 773 C C . GLU A 1 94 ? -12.847 16.393 12.679 1.00 62.09 94 GLU A C 1
ATOM 775 O O . GLU A 1 94 ? -12.643 17.041 11.639 1.00 62.09 94 GLU A O 1
ATOM 780 N N . SER A 1 95 ? -13.376 16.940 13.775 1.00 59.38 95 SER A N 1
ATOM 781 C CA . SER A 1 95 ? -13.712 18.353 13.850 1.00 59.38 95 SER A CA 1
ATOM 782 C C . SER A 1 95 ? -12.417 19.171 13.847 1.00 59.38 95 SER A C 1
ATOM 784 O O . SER A 1 95 ? -11.509 18.889 14.630 1.00 59.38 95 SER A O 1
ATOM 786 N N . PRO A 1 96 ? -12.303 20.239 13.035 1.00 60.41 96 PRO A N 1
ATOM 787 C CA . PRO A 1 96 ? -11.151 21.145 13.075 1.00 60.41 96 PRO A CA 1
ATOM 788 C C . PRO A 1 96 ? -10.868 21.739 14.469 1.00 60.41 96 PRO A C 1
ATOM 790 O O . PRO A 1 96 ? -9.774 22.246 14.705 1.00 60.41 96 PRO A O 1
ATOM 793 N N . LEU A 1 97 ? -11.847 21.688 15.382 1.00 59.34 97 LEU A N 1
ATOM 794 C CA . LEU A 1 97 ? -11.758 22.207 16.748 1.00 59.34 97 LEU A CA 1
ATOM 795 C C . LEU A 1 97 ? -11.108 21.237 17.748 1.00 59.34 97 LEU A C 1
ATOM 797 O O . LEU A 1 97 ? -10.682 21.687 18.812 1.00 59.34 97 LEU A O 1
ATOM 801 N N . ASP A 1 98 ? -10.968 19.949 17.422 1.00 58.16 98 ASP A N 1
ATOM 802 C CA . ASP A 1 98 ? -10.361 18.970 18.338 1.00 58.16 98 ASP A CA 1
ATOM 803 C C . ASP A 1 98 ? -8.851 19.209 18.525 1.00 58.16 98 ASP A C 1
ATOM 805 O O . ASP A 1 98 ? -8.301 18.945 19.593 1.00 58.16 98 ASP A O 1
ATOM 809 N N . ASN A 1 99 ? -8.197 19.857 17.553 1.00 55.12 99 ASN A N 1
ATOM 810 C CA . ASN A 1 99 ? -6.801 20.292 17.666 1.00 55.12 99 ASN A CA 1
ATOM 811 C C . ASN A 1 99 ? -6.587 21.450 18.662 1.00 55.12 99 ASN A C 1
ATOM 813 O O . ASN A 1 99 ? -5.467 21.649 19.127 1.00 55.12 99 ASN A O 1
ATOM 817 N N . VAL A 1 100 ? -7.630 22.218 19.007 1.00 58.03 100 VAL A N 1
ATOM 818 C CA . VAL A 1 100 ? -7.515 23.389 19.903 1.00 58.03 100 VAL A CA 1
ATOM 819 C C . VAL A 1 100 ? -7.637 22.992 21.380 1.00 58.03 100 VAL A C 1
ATOM 821 O O . VAL A 1 100 ? -7.094 23.672 22.248 1.00 58.03 100 VAL A O 1
ATOM 824 N N . ARG A 1 101 ? -8.289 21.864 21.694 1.00 55.00 101 ARG A N 1
ATOM 825 C CA . ARG A 1 101 ? -8.463 21.400 23.084 1.00 55.00 101 ARG A CA 1
ATOM 826 C C . ARG A 1 101 ? -7.191 20.828 23.717 1.00 55.00 101 ARG A C 1
ATOM 828 O O . ARG A 1 101 ? -7.060 20.890 24.933 1.00 55.00 101 ARG A O 1
ATOM 835 N N . ASN A 1 102 ? -6.233 20.357 22.919 1.00 54.69 102 ASN A N 1
ATOM 836 C CA . ASN A 1 102 ? -5.018 19.701 23.422 1.00 54.69 102 ASN A CA 1
ATOM 837 C C . ASN A 1 102 ? -3.828 20.651 23.686 1.00 54.69 102 ASN A C 1
ATOM 839 O O . ASN A 1 102 ? -2.716 20.178 23.893 1.00 54.69 102 ASN A O 1
ATOM 843 N N . GLN A 1 103 ? -4.030 21.977 23.692 1.00 53.94 103 GLN A N 1
ATOM 844 C CA . GLN A 1 103 ? -2.987 22.967 24.037 1.00 53.94 103 GLN A CA 1
ATOM 845 C C . GLN A 1 103 ? -3.246 23.729 25.353 1.00 53.94 103 GLN A C 1
ATOM 847 O O . GLN A 1 103 ? -2.589 24.734 25.614 1.00 53.94 103 GLN A O 1
ATOM 852 N N . GLN A 1 104 ? -4.192 23.285 26.189 1.00 48.72 104 GLN A N 1
ATOM 853 C CA . GLN A 1 104 ? -4.512 23.943 27.470 1.00 48.72 104 GLN A CA 1
ATOM 854 C C . GLN A 1 104 ? -4.631 22.974 28.662 1.00 48.72 104 GLN A C 1
ATOM 856 O O . GLN A 1 104 ? -5.409 23.221 29.581 1.00 48.72 104 GLN A O 1
ATOM 861 N N . SER A 1 105 ? -3.882 21.869 28.680 1.00 42.19 105 SER A N 1
ATOM 862 C CA . SER A 1 105 ? -3.769 20.999 29.865 1.00 42.19 105 SER A CA 1
ATOM 863 C C . SER A 1 105 ? -2.321 20.778 30.257 1.00 42.19 105 SER A C 1
ATOM 865 O O . SER A 1 105 ? -1.498 20.594 29.335 1.00 42.19 105 SER A O 1
#

Foldseek 3Di:
DPQDWAFDDQQDKAAAPDPPDDPDDRIDGQVVVLQVQLVVQLVPPPVDDDSVVSSVVSCCQAPVFDWDWDDDVVDDTDIDGHHDTDIDGDPDPPDPCVVVVVPPD

Organism: NCBI:txid522448

Sequence (105 aa):
MNNKYIQLNRQDVISTQDKQRSLLNKTFTVEEFLQLLTKIISEKVSSWKNPEGREKEAKKWTEEGINCKVLSPQSHWKTGKVRITLEFIPDEPESPLDNVRNQQS

pLDDT: mean 81.13, std 15.03, range [37.84, 97.06]